Protein AF-A0A0X3PC09-F1 (afdb_monomer_lite)

pLDDT: mean 77.29, std 15.82, range [34.34, 96.44]

Foldseek 3Di:
DVVVVVCVVVCCVVPNDCVRPPCVVCVVVVVVLVVQDPDPPPSVVSSVVVVVVVVVVPPPPPPFPWDFDAFDDPDDDPPPCVVPTHGQWIDGPVDIDGDPDPDDDDDDDPDD

Structure (mmCIF, N/CA/C/O backbone):
data_AF-A0A0X3PC09-F1
#
_entry.id   AF-A0A0X3PC09-F1
#
loop_
_atom_site.group_PDB
_atom_site.id
_atom_site.type_symbol
_atom_site.label_atom_id
_atom_site.label_alt_id
_atom_site.label_comp_id
_atom_site.label_asym_id
_atom_site.label_entity_id
_atom_site.label_seq_id
_atom_site.pdbx_PDB_ins_code
_atom_site.Cartn_x
_atom_site.Cartn_y
_atom_site.Cartn_z
_atom_site.occupancy
_atom_site.B_iso_or_equiv
_atom_site.auth_seq_id
_atom_site.auth_comp_id
_atom_site.auth_asym_id
_atom_site.auth_atom_id
_atom_site.pdbx_PDB_model_num
ATOM 1 N N . ASN A 1 1 ? 20.638 3.063 -11.009 1.00 59.41 1 ASN A N 1
ATOM 2 C CA . ASN A 1 1 ? 20.340 2.612 -12.381 1.00 59.41 1 ASN A CA 1
ATOM 3 C C . ASN A 1 1 ? 21.093 3.425 -13.449 1.00 59.41 1 ASN A C 1
ATOM 5 O O . ASN A 1 1 ? 20.630 3.518 -14.568 1.00 59.41 1 ASN A O 1
ATOM 9 N N . VAL A 1 2 ? 22.248 4.032 -13.125 1.00 65.25 2 VAL A N 1
ATOM 10 C CA . VAL A 1 2 ? 23.061 4.785 -14.110 1.00 65.25 2 VAL A CA 1
ATOM 11 C C . VAL A 1 2 ? 24.092 3.867 -14.777 1.00 65.25 2 VAL A C 1
ATOM 13 O O . VAL A 1 2 ? 24.427 4.043 -15.937 1.00 65.25 2 VAL A O 1
ATOM 16 N N . HIS A 1 3 ? 24.546 2.835 -14.060 1.00 67.81 3 HIS A N 1
ATOM 17 C CA . HIS A 1 3 ? 25.521 1.859 -14.553 1.00 67.81 3 HIS A CA 1
ATOM 18 C C . HIS A 1 3 ? 25.004 1.029 -15.742 1.00 67.81 3 HIS A C 1
ATOM 20 O O . HIS A 1 3 ? 25.756 0.717 -16.654 1.00 67.81 3 HIS A O 1
ATOM 26 N N . SER A 1 4 ? 23.705 0.746 -15.775 1.00 69.19 4 SER A N 1
ATOM 27 C CA . SER A 1 4 ? 23.007 0.084 -16.887 1.00 69.19 4 SER A CA 1
ATOM 28 C C . SER A 1 4 ? 22.937 0.936 -18.158 1.00 69.19 4 SER A C 1
ATOM 30 O O . SER A 1 4 ? 22.785 0.391 -19.243 1.00 69.19 4 SER A O 1
ATOM 32 N N . LEU A 1 5 ? 23.107 2.261 -18.066 1.00 76.38 5 LEU A N 1
ATOM 33 C CA . LEU A 1 5 ? 23.157 3.135 -19.244 1.00 76.38 5 LEU A CA 1
ATOM 34 C C . LEU A 1 5 ? 24.483 3.014 -20.002 1.00 76.38 5 LEU A C 1
ATOM 36 O O . LEU A 1 5 ? 24.559 3.398 -21.163 1.00 76.38 5 LEU A O 1
ATOM 40 N N . MET A 1 6 ? 25.521 2.469 -19.362 1.00 86.75 6 MET A N 1
ATOM 41 C CA . MET A 1 6 ? 26.850 2.326 -19.956 1.00 86.75 6 MET A CA 1
ATOM 42 C C . MET A 1 6 ? 26.880 1.280 -21.079 1.00 86.75 6 MET A C 1
ATOM 44 O O . MET A 1 6 ? 27.660 1.423 -22.014 1.00 86.75 6 MET A O 1
ATOM 48 N N . HIS A 1 7 ? 26.009 0.267 -21.010 1.00 85.50 7 HIS A N 1
ATOM 49 C CA . HIS A 1 7 ? 25.918 -0.823 -21.990 1.00 85.50 7 HIS A CA 1
ATOM 50 C C . HIS A 1 7 ? 24.642 -0.781 -22.834 1.00 85.50 7 HIS A C 1
ATOM 52 O O . HIS A 1 7 ? 24.419 -1.664 -23.655 1.00 85.50 7 HIS A O 1
ATOM 58 N N . ILE A 1 8 ? 23.826 0.269 -22.697 1.00 87.94 8 ILE A N 1
ATOM 59 C CA . ILE A 1 8 ? 22.509 0.329 -23.340 1.00 87.94 8 ILE A CA 1
ATOM 60 C C . ILE A 1 8 ? 22.584 0.221 -24.870 1.00 87.94 8 ILE A C 1
ATOM 62 O O . ILE A 1 8 ? 21.697 -0.357 -25.485 1.00 87.94 8 ILE A O 1
ATOM 66 N N . ALA A 1 9 ? 23.649 0.740 -25.491 1.00 89.19 9 ALA A N 1
ATOM 67 C CA . ALA A 1 9 ? 23.853 0.642 -26.935 1.00 89.19 9 ALA A CA 1
ATOM 68 C C . ALA A 1 9 ? 24.118 -0.807 -27.382 1.00 89.19 9 ALA A C 1
ATOM 70 O O . ALA A 1 9 ? 23.511 -1.270 -28.348 1.00 89.19 9 ALA A O 1
ATOM 71 N N . ASP A 1 10 ? 24.969 -1.529 -26.648 1.00 90.56 10 ASP A N 1
ATOM 72 C CA . ASP A 1 10 ? 25.259 -2.943 -26.904 1.00 90.56 10 ASP A CA 1
ATOM 73 C C . ASP A 1 10 ? 24.022 -3.811 -26.634 1.00 90.56 10 ASP A C 1
ATOM 75 O O . ASP A 1 10 ? 23.721 -4.735 -27.392 1.00 90.56 10 ASP A O 1
ATOM 79 N N . ASP A 1 11 ? 23.272 -3.494 -25.578 1.00 88.56 11 ASP A N 1
ATOM 80 C CA . ASP A 1 11 ? 22.057 -4.214 -25.200 1.00 88.56 11 ASP A CA 1
ATOM 81 C C . ASP A 1 11 ? 20.945 -4.016 -26.236 1.00 88.56 11 ASP A C 1
ATOM 83 O O . ASP A 1 11 ? 20.277 -4.981 -26.602 1.00 88.56 11 ASP A O 1
ATOM 87 N N . VAL A 1 12 ? 20.794 -2.808 -26.792 1.00 91.44 12 VAL A N 1
ATOM 88 C CA . VAL A 1 12 ? 19.849 -2.548 -27.892 1.00 91.44 12 VAL A CA 1
ATOM 89 C C . VAL A 1 12 ? 20.242 -3.309 -29.161 1.00 91.44 12 VAL A C 1
ATOM 91 O O . VAL A 1 12 ? 19.375 -3.849 -29.849 1.00 91.44 12 VAL A O 1
ATOM 94 N N . GLN A 1 13 ? 21.539 -3.419 -29.468 1.00 93.00 13 GLN A N 1
ATOM 95 C CA . GLN A 1 13 ? 21.998 -4.215 -30.612 1.00 93.00 13 GLN A CA 1
ATOM 96 C C . GLN A 1 13 ? 21.728 -5.717 -30.439 1.00 93.00 13 GLN A C 1
ATOM 98 O O . GLN A 1 13 ? 21.435 -6.397 -31.420 1.00 93.00 13 GLN A O 1
ATOM 103 N N . ARG A 1 14 ? 21.821 -6.245 -29.212 1.00 92.31 14 ARG A N 1
ATOM 104 C CA . ARG A 1 14 ? 21.646 -7.682 -28.928 1.00 92.31 14 ARG A CA 1
ATOM 105 C C . ARG A 1 14 ? 20.196 -8.095 -28.693 1.00 92.31 14 ARG A C 1
ATOM 107 O O . ARG A 1 14 ? 19.810 -9.191 -29.090 1.00 92.31 14 ARG A O 1
ATOM 114 N N . HIS A 1 15 ? 19.415 -7.254 -28.022 1.00 89.62 15 HIS A N 1
ATOM 115 C CA . HIS A 1 15 ? 18.076 -7.586 -27.527 1.00 89.62 15 HIS A CA 1
ATOM 116 C C . HIS A 1 15 ? 16.954 -6.850 -28.266 1.00 89.62 15 HIS A C 1
ATOM 118 O O . HIS A 1 15 ? 15.785 -7.176 -28.073 1.00 89.62 15 HIS A O 1
ATOM 124 N N . GLY A 1 16 ? 17.296 -5.914 -29.155 1.00 89.69 16 GLY A N 1
ATOM 125 C CA . GLY A 1 16 ? 16.333 -5.142 -29.931 1.00 89.69 16 GLY A CA 1
ATOM 126 C C . GLY A 1 16 ? 15.943 -3.829 -29.244 1.00 89.69 16 GLY A C 1
ATOM 127 O O . GLY A 1 16 ? 16.693 -3.303 -28.428 1.00 89.69 16 GLY A O 1
ATOM 128 N N . PRO A 1 17 ? 14.790 -3.236 -29.584 1.00 91.19 17 PRO A N 1
ATOM 129 C CA . PRO A 1 17 ? 14.380 -1.947 -29.034 1.00 91.19 17 PRO A CA 1
ATOM 130 C C . PRO A 1 17 ? 14.241 -1.973 -27.510 1.00 91.19 17 PRO A C 1
ATOM 132 O O . PRO A 1 17 ? 13.778 -2.961 -26.940 1.00 91.19 17 PRO A O 1
ATOM 135 N N . LEU A 1 18 ? 14.563 -0.855 -26.859 1.00 87.31 18 LEU A N 1
ATOM 136 C CA . LEU A 1 18 ? 14.571 -0.724 -25.400 1.00 87.31 18 LEU A CA 1
ATOM 137 C C . LEU A 1 18 ? 13.246 -1.149 -24.742 1.00 87.31 18 LEU A C 1
ATOM 139 O O . LEU A 1 18 ? 13.266 -1.783 -23.693 1.00 87.31 18 LEU A O 1
ATOM 143 N N . ASP A 1 19 ? 12.107 -0.877 -25.377 1.00 87.56 19 ASP A N 1
ATOM 144 C CA . ASP A 1 19 ? 10.774 -1.230 -24.863 1.00 87.56 19 ASP A CA 1
ATOM 145 C C . ASP A 1 19 ? 10.571 -2.739 -24.655 1.00 87.56 19 ASP A C 1
ATOM 147 O O . ASP A 1 19 ? 9.719 -3.149 -23.870 1.00 87.56 19 ASP A O 1
ATOM 151 N N . THR A 1 20 ? 11.355 -3.575 -25.341 1.00 87.12 20 THR A N 1
ATOM 152 C CA . THR A 1 20 ? 11.226 -5.037 -25.267 1.00 87.12 20 THR A CA 1
ATOM 153 C C . THR A 1 20 ? 11.867 -5.635 -24.017 1.00 87.12 20 THR A C 1
ATOM 155 O O . THR A 1 20 ? 11.421 -6.679 -23.545 1.00 87.12 20 THR A O 1
ATOM 158 N N . PHE A 1 21 ? 12.892 -4.982 -23.464 1.00 86.38 21 PHE A N 1
ATOM 159 C CA . PHE A 1 21 ? 13.681 -5.524 -22.352 1.00 86.38 21 PHE A CA 1
ATOM 160 C C . PHE A 1 21 ? 13.826 -4.563 -21.168 1.00 86.38 21 PHE A C 1
ATOM 162 O O . PHE A 1 21 ? 14.246 -4.967 -20.083 1.00 86.38 21 PHE A O 1
ATOM 169 N N . SER A 1 22 ? 13.482 -3.290 -21.340 1.00 86.50 22 SER A N 1
ATOM 170 C CA . SER A 1 22 ? 13.607 -2.292 -20.289 1.00 86.50 22 SER A CA 1
ATOM 171 C C . SER A 1 22 ? 12.591 -2.516 -19.179 1.00 86.50 22 SER A C 1
ATOM 173 O O . SER A 1 22 ? 11.382 -2.573 -19.397 1.00 86.50 22 SER A O 1
ATOM 175 N N . SER A 1 23 ? 13.082 -2.544 -17.941 1.00 85.44 23 SER A N 1
ATOM 176 C CA . SER A 1 23 ? 12.227 -2.549 -16.755 1.00 85.44 23 SER A CA 1
ATOM 177 C C . SER A 1 23 ? 11.715 -1.155 -16.375 1.00 85.44 23 SER A C 1
ATOM 179 O O . SER A 1 23 ? 10.984 -1.030 -15.391 1.00 85.44 23 SER A O 1
ATOM 181 N N . PHE A 1 24 ? 12.109 -0.106 -17.109 1.00 86.50 24 PHE A N 1
ATOM 182 C CA . PHE A 1 24 ? 11.795 1.287 -16.786 1.00 86.50 24 PHE A CA 1
ATOM 183 C C . PHE A 1 24 ? 10.290 1.551 -16.583 1.00 86.50 24 PHE A C 1
ATOM 185 O O . PHE A 1 24 ? 9.945 2.162 -15.568 1.00 86.50 24 PHE A O 1
ATOM 192 N N . PRO A 1 25 ? 9.370 1.022 -17.421 1.00 87.62 25 PRO A N 1
ATOM 193 C CA . PRO A 1 25 ? 7.930 1.222 -17.222 1.00 87.62 25 PRO A CA 1
ATOM 194 C C . PRO A 1 25 ? 7.410 0.691 -15.875 1.00 87.62 25 PRO A C 1
ATOM 196 O O . PRO A 1 25 ? 6.410 1.177 -15.347 1.00 87.62 25 PRO A O 1
ATOM 199 N N . PHE A 1 26 ? 8.093 -0.293 -15.286 1.00 88.75 26 PHE A N 1
ATOM 200 C CA . PHE A 1 26 ? 7.685 -0.938 -14.040 1.00 88.75 26 PHE A CA 1
ATOM 201 C C . PHE A 1 26 ? 8.327 -0.314 -12.794 1.00 88.75 26 PHE A C 1
ATOM 203 O O . PHE A 1 26 ? 7.922 -0.641 -11.675 1.00 88.75 26 PHE A O 1
ATOM 210 N N . GLU A 1 27 ? 9.297 0.597 -12.939 1.00 89.19 27 GLU A N 1
ATOM 211 C CA . GLU A 1 27 ? 10.000 1.193 -11.795 1.00 89.19 27 GLU A CA 1
ATOM 212 C C . GLU A 1 27 ? 9.063 1.969 -10.872 1.00 89.19 27 GLU A C 1
ATOM 214 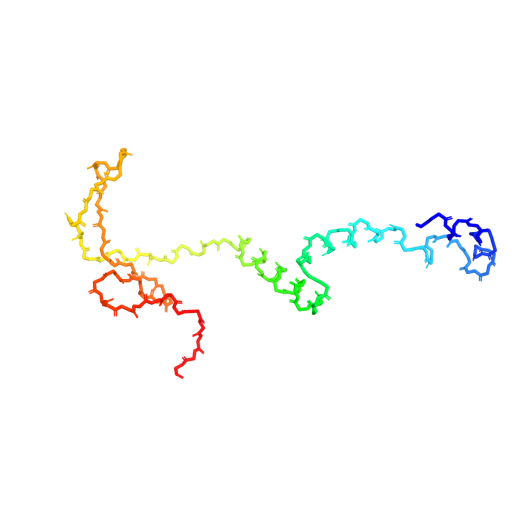O O . GLU A 1 27 ? 9.158 1.851 -9.646 1.00 89.19 27 GLU A O 1
ATOM 219 N N . SER A 1 28 ? 8.118 2.721 -11.441 1.00 90.31 28 SER A N 1
ATOM 220 C CA . SER A 1 28 ? 7.130 3.464 -10.657 1.00 90.31 28 SER A CA 1
ATOM 221 C C . SER A 1 28 ? 6.288 2.522 -9.792 1.00 90.31 28 SER A C 1
ATOM 223 O O . SER A 1 28 ? 6.048 2.793 -8.611 1.00 90.31 28 SER A O 1
ATOM 225 N N . TYR A 1 29 ? 5.889 1.375 -10.351 1.00 91.75 29 TYR A N 1
ATOM 226 C CA . TYR A 1 29 ? 5.129 0.361 -9.625 1.00 91.75 29 TYR A CA 1
ATOM 227 C C . TYR A 1 29 ? 5.981 -0.334 -8.557 1.00 91.75 29 TYR A C 1
ATOM 229 O O . TYR A 1 29 ? 5.543 -0.481 -7.414 1.00 91.75 29 TYR A O 1
ATOM 237 N N . LEU A 1 30 ? 7.234 -0.671 -8.871 1.00 91.62 30 LEU A N 1
ATOM 238 C CA . LEU A 1 30 ? 8.177 -1.223 -7.899 1.00 91.62 30 LEU A CA 1
ATOM 239 C C . LEU A 1 30 ? 8.414 -0.255 -6.728 1.00 91.62 30 LEU A C 1
ATOM 241 O O . LEU A 1 30 ? 8.484 -0.679 -5.575 1.00 91.62 30 LEU A O 1
ATOM 245 N N . GLY A 1 31 ? 8.479 1.052 -6.996 1.00 92.50 31 GLY A N 1
ATOM 246 C CA . GLY A 1 31 ? 8.545 2.092 -5.971 1.00 92.50 31 GLY A CA 1
ATOM 247 C C . GLY A 1 31 ? 7.329 2.079 -5.042 1.00 92.50 31 GLY A C 1
ATOM 248 O O . GLY A 1 31 ? 7.478 2.187 -3.824 1.00 92.50 31 GLY A O 1
ATOM 249 N N . ARG A 1 32 ? 6.125 1.877 -5.590 1.00 92.94 32 ARG A N 1
ATOM 250 C CA . ARG A 1 32 ? 4.898 1.714 -4.795 1.00 92.94 32 ARG A CA 1
ATOM 251 C C . ARG A 1 32 ? 4.948 0.457 -3.923 1.00 92.94 32 ARG A C 1
ATOM 253 O O . ARG A 1 32 ? 4.622 0.549 -2.743 1.00 92.94 32 ARG A O 1
ATOM 260 N N . LEU A 1 33 ? 5.398 -0.677 -4.462 1.00 93.50 33 LEU A N 1
ATOM 261 C CA . LEU A 1 33 ? 5.559 -1.918 -3.694 1.00 93.50 33 LEU A CA 1
ATOM 262 C C . LEU A 1 33 ? 6.580 -1.764 -2.561 1.00 93.50 33 LEU A C 1
ATOM 264 O O . LEU A 1 33 ? 6.317 -2.178 -1.435 1.00 93.50 33 LEU A O 1
ATOM 268 N N . LYS A 1 34 ? 7.717 -1.105 -2.818 1.00 93.44 34 LYS A N 1
ATOM 269 C CA . LYS A 1 34 ? 8.744 -0.851 -1.795 1.00 93.44 34 LYS A CA 1
ATOM 270 C C . LYS A 1 34 ? 8.209 -0.031 -0.622 1.00 93.44 34 LYS A C 1
ATOM 272 O O . LYS A 1 34 ? 8.545 -0.334 0.515 1.00 93.44 34 LYS A O 1
ATOM 277 N N . LYS A 1 35 ? 7.335 0.951 -0.870 1.00 93.94 35 LYS A N 1
ATOM 278 C CA . LYS A 1 35 ? 6.690 1.741 0.196 1.00 93.94 35 LYS A CA 1
ATOM 279 C C . LYS A 1 35 ? 5.752 0.915 1.089 1.00 93.94 35 LYS A C 1
ATOM 281 O O . LYS A 1 35 ? 5.455 1.342 2.200 1.00 93.94 35 LYS A O 1
ATOM 286 N N . MET A 1 36 ? 5.276 -0.245 0.628 1.00 93.81 36 MET A N 1
ATOM 287 C CA . MET A 1 36 ? 4.438 -1.151 1.429 1.00 93.81 36 MET A CA 1
ATOM 288 C C . MET A 1 36 ? 5.256 -2.020 2.393 1.00 93.81 36 MET A C 1
ATOM 290 O O . MET A 1 36 ? 4.699 -2.566 3.349 1.00 93.81 36 MET A O 1
ATOM 294 N N . LEU A 1 37 ? 6.563 -2.152 2.153 1.00 95.56 37 LEU A N 1
ATOM 295 C CA . LEU A 1 37 ? 7.467 -2.923 2.995 1.00 95.56 37 LEU A CA 1
ATOM 296 C C . LEU A 1 37 ? 7.845 -2.120 4.241 1.00 95.56 37 LEU A C 1
ATOM 298 O O . LEU A 1 37 ? 8.225 -0.955 4.158 1.00 95.56 37 LEU A O 1
ATOM 302 N N . ARG A 1 38 ? 7.765 -2.763 5.408 1.00 92.75 38 ARG A N 1
ATOM 303 C CA . ARG A 1 38 ? 8.213 -2.181 6.690 1.00 92.75 38 ARG A CA 1
ATOM 304 C C . ARG A 1 38 ? 9.535 -2.767 7.173 1.00 92.75 38 ARG A C 1
ATOM 306 O O . ARG A 1 38 ? 10.198 -2.173 8.013 1.00 92.75 38 ARG A O 1
ATOM 313 N N . SER A 1 39 ? 9.904 -3.936 6.659 1.00 93.56 39 SER A N 1
ATOM 314 C CA . SER A 1 39 ? 11.173 -4.603 6.933 1.00 93.56 39 SER A CA 1
ATOM 315 C C . SER A 1 39 ? 11.595 -5.406 5.694 1.00 93.56 39 SER A C 1
ATOM 317 O O . SER A 1 39 ? 10.755 -5.695 4.838 1.00 93.56 39 SER A O 1
ATOM 319 N N . PRO A 1 40 ? 12.867 -5.824 5.592 1.00 91.94 40 PRO A N 1
ATOM 320 C CA . PRO A 1 40 ? 13.308 -6.707 4.513 1.00 91.94 40 PRO A CA 1
ATOM 321 C C . PRO A 1 40 ? 12.805 -8.153 4.672 1.00 91.94 40 PRO A C 1
ATOM 323 O O . PRO A 1 40 ? 12.981 -8.970 3.770 1.00 91.94 40 PRO A O 1
ATOM 326 N N . SER A 1 41 ? 12.198 -8.509 5.810 1.00 95.56 41 SER A N 1
ATOM 327 C CA . SER A 1 41 ? 11.758 -9.877 6.068 1.00 95.56 41 SER A CA 1
ATOM 328 C C . SER A 1 41 ? 10.406 -10.168 5.414 1.00 95.56 41 SER A C 1
ATOM 330 O O . SER A 1 41 ? 9.436 -9.435 5.593 1.00 95.56 41 SER A O 1
ATOM 332 N N . ARG A 1 42 ? 10.323 -11.298 4.696 1.00 95.00 42 ARG A N 1
ATOM 333 C CA . ARG A 1 42 ? 9.076 -11.807 4.088 1.00 95.00 42 ARG A CA 1
ATOM 334 C C . ARG A 1 42 ? 8.342 -10.761 3.216 1.00 95.00 42 ARG A C 1
ATOM 336 O O . ARG A 1 42 ? 7.158 -10.493 3.444 1.00 95.00 42 ARG A O 1
ATOM 343 N N . PRO A 1 43 ? 9.013 -10.167 2.211 1.00 94.81 43 PRO A N 1
ATOM 344 C CA . PRO A 1 43 ? 8.480 -9.030 1.458 1.00 94.81 43 PRO A CA 1
ATOM 345 C C . PRO A 1 43 ? 7.197 -9.366 0.690 1.00 94.81 43 PRO A C 1
ATOM 347 O O . PRO A 1 43 ? 6.251 -8.582 0.690 1.00 94.81 43 PRO A O 1
ATOM 350 N N . LEU A 1 44 ? 7.121 -10.563 0.103 1.00 95.38 44 LEU A N 1
ATOM 351 C CA . LEU A 1 44 ? 5.930 -11.024 -0.608 1.00 95.38 44 LEU A CA 1
ATOM 352 C C . LEU A 1 44 ? 4.715 -11.104 0.325 1.00 95.38 44 LEU A C 1
ATOM 354 O O . LEU A 1 44 ? 3.645 -10.601 -0.004 1.00 95.38 44 LEU A O 1
ATOM 358 N N . GLN A 1 45 ? 4.882 -11.695 1.512 1.00 96.44 45 GLN A N 1
ATOM 359 C CA . GLN A 1 45 ? 3.800 -11.811 2.490 1.00 96.44 45 GLN A CA 1
ATOM 360 C C . GLN A 1 45 ? 3.365 -10.441 3.017 1.00 96.44 45 GLN A C 1
ATOM 362 O O . GLN A 1 45 ? 2.175 -10.235 3.247 1.00 96.44 45 GLN A O 1
ATOM 367 N N . GLN A 1 46 ? 4.304 -9.508 3.210 1.00 96.19 46 GLN A N 1
ATOM 368 C CA . GLN A 1 46 ? 3.980 -8.136 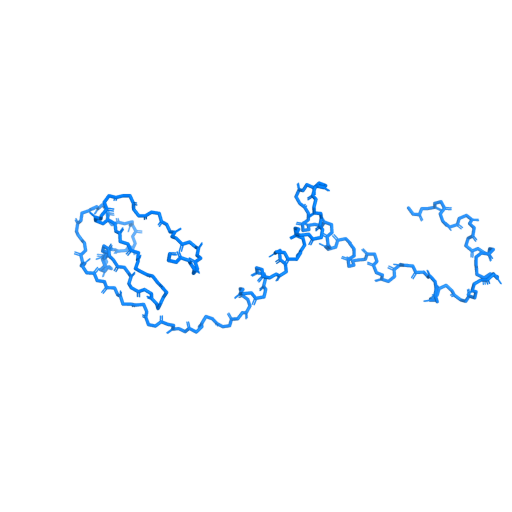3.604 1.00 96.19 46 GLN A CA 1
ATOM 369 C C . GLN A 1 46 ? 3.134 -7.435 2.538 1.00 96.19 46 GLN A C 1
ATOM 371 O O . GLN A 1 46 ? 2.079 -6.893 2.862 1.00 96.19 46 GLN A O 1
ATOM 376 N N . ILE A 1 47 ? 3.558 -7.497 1.273 1.00 95.69 47 ILE A N 1
ATOM 377 C CA . ILE A 1 47 ? 2.837 -6.896 0.145 1.00 95.69 47 ILE A CA 1
ATOM 378 C C . ILE A 1 47 ? 1.446 -7.518 -0.001 1.00 95.69 47 ILE A C 1
ATOM 380 O O . ILE A 1 47 ? 0.462 -6.787 -0.052 1.00 95.69 47 ILE A O 1
ATOM 384 N N . ALA A 1 48 ? 1.340 -8.850 0.005 1.00 95.19 48 ALA A N 1
ATOM 385 C CA . ALA A 1 48 ? 0.061 -9.544 -0.140 1.00 95.19 48 ALA A CA 1
ATOM 386 C C . ALA A 1 48 ? -0.952 -9.139 0.945 1.00 95.19 48 ALA A C 1
ATOM 388 O O . ALA A 1 48 ? -2.106 -8.857 0.636 1.00 95.19 48 ALA A O 1
ATOM 389 N N . ARG A 1 49 ? -0.512 -9.038 2.208 1.00 93.69 49 ARG A N 1
ATOM 390 C CA . ARG A 1 49 ? -1.365 -8.577 3.319 1.00 93.69 49 ARG A CA 1
ATOM 391 C C . ARG A 1 49 ? -1.785 -7.116 3.162 1.00 93.69 49 ARG A C 1
ATOM 393 O O . ARG A 1 49 ? -2.928 -6.775 3.427 1.00 93.69 49 ARG A O 1
ATOM 400 N N . ARG A 1 50 ? -0.879 -6.243 2.713 1.00 93.75 50 ARG A N 1
ATOM 401 C CA . ARG A 1 50 ? -1.201 -4.826 2.482 1.00 93.75 50 ARG A CA 1
ATOM 402 C C . ARG A 1 50 ? -2.207 -4.641 1.354 1.00 93.75 50 ARG A C 1
ATOM 404 O O . ARG A 1 50 ? -3.098 -3.809 1.474 1.00 93.75 50 ARG A O 1
ATOM 411 N N . LEU A 1 51 ? -2.081 -5.413 0.280 1.00 92.56 51 LEU A N 1
ATOM 412 C CA . LEU A 1 51 ? -3.041 -5.385 -0.820 1.00 92.56 51 LEU A CA 1
ATOM 413 C C . LEU A 1 51 ? -4.423 -5.868 -0.362 1.00 92.56 51 LEU A C 1
ATOM 415 O O . LEU A 1 51 ? -5.410 -5.200 -0.659 1.00 92.56 51 LEU A O 1
ATOM 419 N N . SER A 1 52 ? -4.498 -6.939 0.436 1.00 89.94 52 SER A N 1
ATOM 420 C CA . SER A 1 52 ? -5.785 -7.416 0.957 1.00 89.94 52 SER A CA 1
ATOM 421 C C . SER A 1 52 ? -6.443 -6.430 1.930 1.00 89.94 52 SER A C 1
ATOM 423 O O . SER A 1 52 ? -7.659 -6.269 1.904 1.00 89.94 52 SER A O 1
ATOM 425 N N . GLU A 1 53 ? -5.666 -5.717 2.754 1.00 89.00 53 GLU A N 1
ATOM 426 C CA . GLU A 1 53 ? -6.177 -4.625 3.599 1.00 89.00 53 GLU A CA 1
ATOM 427 C C . GLU A 1 53 ? -6.825 -3.511 2.759 1.00 89.00 53 GLU A C 1
ATOM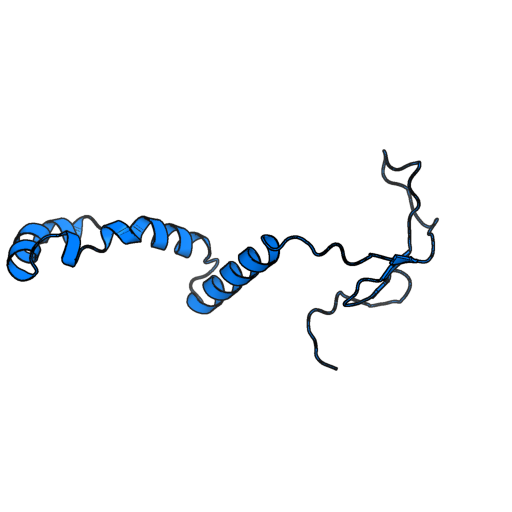 429 O O . GLU A 1 53 ? -7.909 -3.030 3.093 1.00 89.00 53 GLU A O 1
ATOM 434 N N . VAL A 1 54 ? -6.181 -3.108 1.657 1.00 86.06 54 VAL A N 1
ATOM 435 C CA . VAL A 1 54 ? -6.709 -2.071 0.754 1.00 86.06 54 VAL A CA 1
ATOM 436 C C . VAL A 1 54 ? -8.002 -2.535 0.084 1.00 86.06 54 VAL A C 1
ATOM 438 O O . VAL A 1 54 ? -8.966 -1.777 0.072 1.00 86.06 54 VAL A O 1
ATOM 441 N N . GLU A 1 55 ? -8.057 -3.774 -0.409 1.00 81.00 55 GLU A N 1
ATOM 442 C CA . GLU A 1 55 ? -9.265 -4.338 -1.029 1.00 81.00 55 GLU A CA 1
ATOM 443 C C . GLU A 1 55 ? -10.455 -4.446 -0.069 1.00 81.00 55 GLU A C 1
ATOM 445 O O . GLU A 1 55 ? -11.603 -4.340 -0.495 1.00 81.00 55 GLU A O 1
ATOM 450 N N . VAL A 1 56 ? -10.215 -4.676 1.224 1.00 74.56 56 VAL A N 1
ATOM 451 C CA . VAL A 1 56 ? -11.287 -4.707 2.230 1.00 74.56 56 VAL A CA 1
ATOM 452 C C . VAL A 1 56 ? -11.821 -3.302 2.505 1.00 74.56 56 VAL A C 1
ATOM 454 O O . VAL A 1 56 ? -13.029 -3.137 2.651 1.00 74.56 56 VAL A O 1
ATOM 457 N N . ASN A 1 57 ? -10.950 -2.291 2.535 1.00 65.81 57 ASN A N 1
ATOM 458 C CA . ASN A 1 57 ? -11.337 -0.905 2.809 1.00 65.81 57 ASN A CA 1
ATOM 459 C C . ASN A 1 57 ? -12.068 -0.224 1.641 1.00 65.81 57 ASN A C 1
ATOM 461 O O . ASN A 1 57 ? -12.769 0.759 1.860 1.00 65.81 57 ASN A O 1
ATOM 465 N N . THR A 1 58 ? -11.898 -0.708 0.408 1.00 67.12 58 THR A N 1
ATOM 466 C CA . THR A 1 58 ? -12.583 -0.163 -0.776 1.00 67.12 58 THR A CA 1
ATOM 467 C C . THR A 1 58 ? -13.951 -0.785 -1.028 1.00 67.12 58 THR A C 1
ATOM 469 O O . THR A 1 58 ? -14.711 -0.263 -1.844 1.00 67.12 58 THR A O 1
ATOM 472 N N . ARG A 1 59 ? -14.292 -1.887 -0.347 1.00 64.38 59 ARG A N 1
ATOM 473 C CA . ARG A 1 59 ? -15.652 -2.425 -0.400 1.00 64.38 59 ARG A CA 1
ATOM 474 C C . ARG A 1 59 ? -16.584 -1.430 0.287 1.00 64.38 59 ARG A C 1
ATOM 476 O O . ARG A 1 59 ? -16.247 -0.969 1.380 1.00 64.38 59 ARG A O 1
ATOM 483 N N . PRO A 1 60 ? -17.749 -1.113 -0.308 1.00 60.31 60 PRO A N 1
ATOM 484 C CA . PRO A 1 60 ? -18.802 -0.438 0.428 1.00 60.31 60 PRO A CA 1
ATOM 485 C C . PRO A 1 60 ? -19.003 -1.215 1.722 1.00 60.31 60 PRO A C 1
ATOM 487 O O . PRO A 1 60 ? -19.117 -2.444 1.693 1.00 60.31 60 PRO A O 1
ATOM 490 N N . LEU A 1 61 ? -18.957 -0.513 2.854 1.00 59.91 61 LEU A N 1
ATOM 491 C CA . LEU A 1 61 ? -19.377 -1.098 4.111 1.00 59.91 61 LEU A CA 1
ATOM 492 C C . LEU A 1 61 ? -20.839 -1.484 3.873 1.00 59.91 61 LEU A C 1
ATOM 494 O O . LEU A 1 61 ? -21.698 -0.607 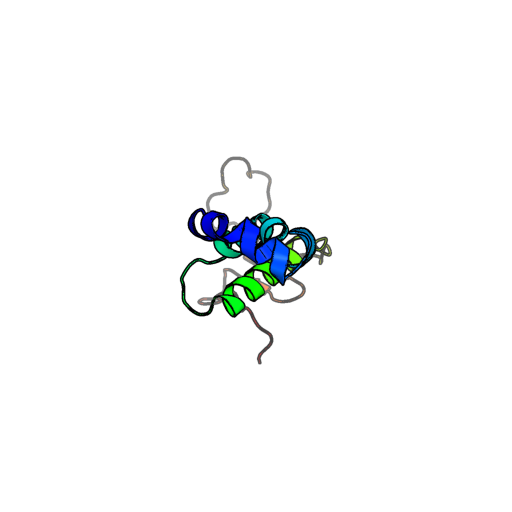3.861 1.00 59.91 61 LEU A O 1
ATOM 498 N N . GLU A 1 62 ? -21.111 -2.762 3.597 1.00 58.81 62 GLU A N 1
ATOM 499 C CA . GLU A 1 62 ? -22.447 -3.314 3.780 1.00 58.81 62 GLU A CA 1
ATOM 500 C C . GLU A 1 62 ? -22.863 -2.808 5.154 1.00 58.81 62 GLU A C 1
ATOM 502 O O . GLU A 1 62 ? -22.141 -3.014 6.140 1.00 58.81 62 GLU A O 1
ATOM 507 N N . THR A 1 63 ? -23.917 -1.995 5.192 1.00 56.34 63 THR A N 1
ATOM 508 C CA . THR A 1 63 ? -24.374 -1.329 6.408 1.00 56.34 63 THR A CA 1
ATOM 509 C C . THR A 1 63 ? -25.044 -2.385 7.277 1.00 56.34 63 THR A C 1
ATOM 511 O O . THR A 1 63 ? -26.244 -2.334 7.526 1.00 56.34 63 THR A O 1
ATOM 514 N N . SER A 1 64 ? -24.276 -3.388 7.705 1.00 61.41 64 SER A N 1
ATOM 515 C CA . SER A 1 64 ? -24.672 -4.381 8.680 1.00 61.41 64 SER A CA 1
ATOM 516 C C . SER A 1 64 ? -25.230 -3.629 9.867 1.00 61.41 64 SER A C 1
ATOM 518 O O . SER A 1 64 ? -24.542 -2.791 10.463 1.00 61.41 64 SER A O 1
ATOM 520 N N . LEU A 1 65 ? -26.498 -3.893 10.168 1.00 61.75 65 LEU A N 1
ATOM 521 C CA . LEU A 1 65 ? -27.238 -3.225 11.224 1.00 61.75 65 LEU A CA 1
ATOM 522 C C . LEU A 1 65 ? -26.490 -3.408 12.549 1.00 61.75 65 LEU A C 1
ATOM 524 O O . LEU A 1 65 ? -26.539 -4.464 13.178 1.00 61.75 65 LEU A O 1
ATOM 528 N N . LYS A 1 66 ? -25.773 -2.365 12.978 1.00 71.12 66 LYS A N 1
ATOM 529 C CA . LYS A 1 66 ? -25.141 -2.319 14.296 1.00 71.12 66 LYS A CA 1
ATOM 530 C C . LYS A 1 66 ? -26.252 -2.121 15.314 1.00 71.12 66 LYS A C 1
ATOM 532 O O . LYS A 1 66 ? -26.864 -1.055 15.364 1.00 71.12 66 LYS A O 1
ATOM 537 N N . ARG A 1 67 ? -26.528 -3.144 16.123 1.00 80.38 67 ARG A N 1
ATOM 538 C CA . ARG A 1 67 ? -27.504 -3.030 17.210 1.00 80.38 67 ARG A CA 1
ATOM 539 C C . ARG A 1 67 ? -26.786 -2.618 18.485 1.00 80.38 67 ARG A C 1
ATOM 541 O O . ARG A 1 67 ? -25.982 -3.376 19.021 1.00 80.38 67 ARG A O 1
ATOM 548 N N . PHE A 1 68 ? -27.093 -1.420 18.958 1.00 81.31 68 PHE A N 1
ATOM 549 C CA . PHE A 1 68 ? -26.584 -0.889 20.215 1.00 81.31 68 PHE A CA 1
ATOM 550 C C . PHE A 1 68 ? -27.442 -1.405 21.372 1.00 81.31 68 PHE A C 1
ATOM 552 O O . PHE A 1 68 ? -28.670 -1.395 21.297 1.00 81.31 68 PHE A O 1
ATOM 559 N N . LEU A 1 69 ? -26.797 -1.912 22.416 1.00 78.38 69 LEU A N 1
ATOM 560 C CA . LEU A 1 69 ? -27.431 -2.555 23.561 1.00 78.38 69 LEU A CA 1
ATOM 561 C C . LEU A 1 69 ? -26.869 -1.971 24.855 1.00 78.38 69 LEU A C 1
ATOM 563 O O . LEU A 1 69 ? -25.705 -1.581 24.903 1.00 78.38 69 LEU A O 1
ATOM 567 N N . ARG A 1 70 ? -27.701 -1.986 25.904 1.00 79.94 70 ARG A N 1
ATOM 568 C CA . ARG A 1 70 ? -27.381 -1.523 27.265 1.00 79.94 70 ARG A CA 1
ATOM 569 C C . ARG A 1 70 ? -26.890 -0.075 27.285 1.00 79.94 70 ARG A C 1
ATOM 571 O O . ARG A 1 70 ? -25.707 0.186 27.128 1.00 79.94 70 ARG A O 1
ATOM 578 N N . GLY A 1 71 ? -27.808 0.877 27.435 1.00 75.94 71 GLY A N 1
ATOM 579 C CA . GLY A 1 71 ? -27.437 2.287 27.554 1.00 75.94 71 GLY A CA 1
ATOM 580 C C . GLY A 1 71 ? -26.582 2.523 28.803 1.00 75.94 71 GLY A C 1
ATOM 581 O O . GLY A 1 71 ? -26.966 2.073 29.880 1.00 75.94 71 GLY A O 1
ATOM 582 N N . HIS A 1 72 ? -25.455 3.222 28.668 1.00 71.38 72 HIS A N 1
ATOM 583 C CA . HIS A 1 72 ? -24.558 3.505 29.788 1.00 71.38 72 HIS A CA 1
ATOM 584 C C . HIS A 1 72 ? -24.703 4.930 30.304 1.00 71.38 72 HIS A C 1
ATOM 586 O O . HIS A 1 72 ? -25.011 5.851 29.550 1.00 71.38 72 HIS A O 1
ATOM 592 N N . LYS A 1 73 ? -24.448 5.097 31.604 1.00 68.00 73 LYS A N 1
ATOM 593 C CA . LYS A 1 73 ? -24.306 6.404 32.273 1.00 68.00 73 LYS A CA 1
ATOM 594 C C . LYS A 1 73 ? -23.011 6.512 33.091 1.00 68.00 73 LYS A C 1
ATOM 596 O O . LYS A 1 73 ? -22.842 7.446 33.866 1.00 68.00 73 LYS A O 1
ATOM 601 N N . GLY A 1 74 ? -22.127 5.520 32.975 1.00 64.31 74 GLY A N 1
ATOM 602 C CA . GLY A 1 74 ? -20.903 5.405 33.764 1.00 64.31 74 GLY A CA 1
ATOM 603 C C . GLY A 1 74 ? -19.704 6.032 33.063 1.00 64.31 74 GLY A C 1
ATOM 604 O O . GLY A 1 74 ? -18.863 5.307 32.546 1.00 64.31 74 GLY A O 1
ATOM 605 N N . GLY A 1 75 ? -19.622 7.361 33.028 1.00 68.56 75 GLY A N 1
ATOM 606 C CA . GLY A 1 75 ? -18.450 8.069 32.509 1.00 68.56 75 GLY A CA 1
ATOM 607 C C . GLY A 1 75 ? -18.759 9.497 32.059 1.00 68.56 75 GLY A C 1
ATOM 608 O O . GLY A 1 75 ? -19.924 9.833 31.846 1.00 68.56 75 GLY A O 1
ATOM 609 N N . PRO A 1 76 ? -17.738 10.360 31.927 1.00 74.06 76 PRO A N 1
ATOM 610 C CA . PRO A 1 76 ? -17.927 11.681 31.347 1.00 74.06 76 PRO A CA 1
ATOM 611 C C . PRO A 1 76 ? -18.307 11.556 29.866 1.00 74.06 76 PRO A C 1
ATOM 613 O O . PRO A 1 76 ? -17.693 10.794 29.113 1.00 74.06 76 PRO A O 1
ATOM 616 N N . VAL A 1 77 ? -19.306 12.325 29.439 1.00 75.31 77 VAL A N 1
ATOM 617 C CA . VAL A 1 77 ? -19.617 12.489 28.017 1.00 75.31 77 VAL A CA 1
ATOM 618 C C . VAL A 1 77 ? -18.545 13.404 27.409 1.00 75.31 77 VAL A C 1
ATOM 620 O O . VAL A 1 77 ? -18.251 14.453 27.984 1.00 75.31 77 VAL A O 1
ATOM 623 N N . PRO A 1 78 ? -17.903 13.030 26.286 1.00 76.69 78 PRO A N 1
ATOM 624 C CA . PRO A 1 78 ? -16.974 13.921 25.602 1.00 76.69 78 PRO A CA 1
ATOM 625 C C . PRO A 1 78 ? -17.667 15.225 25.194 1.00 76.69 78 PRO A C 1
ATOM 627 O O . PRO A 1 78 ? -18.796 15.201 24.701 1.00 76.69 78 PRO A O 1
ATOM 630 N N . ALA A 1 79 ? -16.970 16.353 25.342 1.00 77.94 79 ALA A N 1
ATOM 631 C CA . ALA A 1 79 ? -17.514 17.660 24.983 1.00 77.94 79 ALA A CA 1
ATOM 632 C C . ALA A 1 79 ? -18.036 17.664 23.532 1.00 77.94 79 ALA A C 1
ATOM 634 O O . ALA A 1 79 ? -17.332 17.255 22.606 1.00 77.94 79 ALA A O 1
ATOM 635 N N . GLY A 1 80 ? -19.281 18.112 23.344 1.00 78.94 80 GLY A N 1
ATOM 636 C CA . GLY A 1 80 ? -19.969 18.123 22.044 1.00 78.94 80 GLY A CA 1
ATOM 637 C C . GLY A 1 80 ? -20.882 16.919 21.775 1.00 78.94 80 GLY A C 1
ATOM 638 O O . GLY A 1 80 ? -21.546 16.893 20.742 1.00 78.94 80 GLY A O 1
ATOM 639 N N . TYR A 1 81 ? -20.970 15.958 22.701 1.00 72.31 81 TYR A N 1
ATOM 640 C CA . TYR A 1 81 ? -21.820 14.763 22.585 1.00 72.31 81 TYR A CA 1
ATOM 641 C C . TYR A 1 81 ? -22.932 14.694 23.648 1.00 72.31 81 TYR A C 1
ATOM 643 O O . TYR A 1 81 ? -23.510 13.632 23.869 1.00 72.31 81 TYR A O 1
ATOM 651 N N . GLU A 1 82 ? -23.276 15.826 24.267 1.00 69.69 82 GLU A N 1
ATOM 652 C CA . GLU A 1 82 ? -24.199 15.935 25.416 1.00 69.69 82 GLU A CA 1
ATOM 653 C C . GLU A 1 82 ? -25.600 15.342 25.181 1.00 69.69 82 GLU A C 1
ATOM 655 O O . GLU A 1 82 ? -26.259 14.894 26.114 1.00 69.69 82 GLU A O 1
ATOM 660 N N . LEU A 1 83 ? -26.067 15.320 23.928 1.00 67.56 83 LEU A N 1
ATOM 661 C CA . LEU A 1 83 ? -27.379 14.778 23.546 1.00 67.56 83 LEU A CA 1
ATOM 662 C C . LEU A 1 83 ? -27.317 13.321 23.062 1.00 67.56 83 LEU A C 1
ATOM 664 O O . LEU A 1 83 ? -28.333 12.760 22.652 1.00 67.56 83 LEU A O 1
ATOM 668 N N . SER A 1 84 ? -26.131 12.711 23.044 1.00 71.69 84 SER A N 1
ATOM 669 C CA . SER A 1 84 ? -25.942 11.366 22.507 1.00 71.69 84 SER A CA 1
ATOM 670 C C . SER A 1 84 ? -26.160 10.292 23.573 1.00 71.69 84 SER A C 1
ATOM 672 O O . SER A 1 84 ? -25.692 10.393 24.705 1.00 71.69 84 SER A O 1
ATOM 674 N N . GLN A 1 85 ? -26.872 9.228 23.198 1.00 74.75 85 GLN A N 1
ATOM 675 C CA . GLN A 1 85 ? -27.025 8.054 24.050 1.00 74.75 85 GLN A CA 1
ATOM 676 C C . GLN A 1 85 ? -25.770 7.191 23.943 1.00 74.75 85 GLN A C 1
ATOM 678 O O . GLN A 1 85 ? -25.396 6.749 22.855 1.00 74.75 85 GLN A O 1
ATOM 683 N N . GLN A 1 86 ? -25.147 6.910 25.081 1.00 77.81 86 GLN A N 1
ATOM 684 C CA . GLN A 1 86 ? -24.008 6.009 25.144 1.00 77.81 86 GLN A CA 1
ATOM 685 C C . GLN A 1 86 ? -24.467 4.574 25.447 1.00 77.81 86 GLN A C 1
ATOM 687 O O . GLN A 1 86 ? -25.517 4.378 26.066 1.00 77.81 86 GLN A O 1
ATOM 692 N N . TYR A 1 87 ? -23.698 3.572 25.009 1.00 80.56 87 TYR A N 1
ATOM 693 C CA . TYR A 1 87 ? -24.032 2.147 25.126 1.00 80.56 87 TYR A CA 1
ATOM 694 C C . TYR A 1 87 ? -22.830 1.323 25.588 1.00 80.56 87 TYR A C 1
ATOM 696 O O . TYR A 1 87 ? -21.685 1.672 25.314 1.00 80.56 87 TYR A O 1
ATOM 704 N N . GLU A 1 88 ? -23.084 0.236 26.301 1.00 77.31 88 GLU A N 1
ATOM 705 C CA . GLU A 1 88 ? -22.068 -0.691 26.805 1.00 77.31 88 GLU A CA 1
ATOM 706 C C 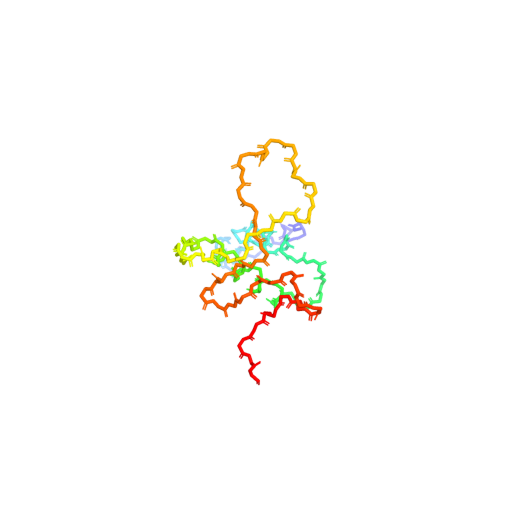. GLU A 1 88 ? -21.772 -1.810 25.807 1.00 77.31 88 GLU A C 1
ATOM 708 O O . GLU A 1 88 ? -20.784 -2.531 25.951 1.00 77.31 88 GLU A O 1
ATOM 713 N N . CYS A 1 89 ? -22.649 -1.996 24.816 1.00 77.94 89 CYS A N 1
ATOM 714 C CA . CYS A 1 89 ? -22.549 -3.105 23.889 1.00 77.94 89 CYS A CA 1
ATOM 715 C C . CYS A 1 89 ? -22.988 -2.756 22.475 1.00 77.94 89 CYS A C 1
ATOM 717 O O . CYS A 1 89 ? -23.998 -2.088 22.255 1.00 77.94 89 CYS A O 1
ATOM 719 N N . ILE A 1 90 ? -22.228 -3.260 21.507 1.00 82.12 90 ILE A N 1
ATOM 720 C CA . ILE A 1 90 ? -22.551 -3.181 20.088 1.00 82.12 90 ILE A CA 1
ATOM 721 C C . ILE A 1 90 ? -22.537 -4.596 19.532 1.00 82.12 90 ILE A C 1
ATOM 723 O O . ILE A 1 90 ? -21.507 -5.271 19.533 1.00 82.12 90 ILE A O 1
ATOM 727 N N . LEU A 1 91 ? -23.682 -5.037 19.024 1.00 79.94 91 LEU A N 1
ATOM 728 C CA . LEU A 1 91 ? -23.794 -6.280 18.285 1.00 79.94 91 LEU A CA 1
ATOM 729 C C . LEU A 1 91 ? -23.521 -5.995 16.809 1.00 79.94 91 LEU A C 1
ATOM 731 O O . LEU A 1 91 ? -24.279 -5.275 16.153 1.00 79.94 91 LEU A O 1
ATOM 735 N N . THR A 1 92 ? -22.427 -6.557 16.305 1.00 75.56 92 THR A N 1
ATOM 736 C CA . THR A 1 92 ? -22.156 -6.635 14.868 1.00 75.56 92 THR A CA 1
ATOM 737 C C . THR A 1 92 ? -22.603 -8.000 14.348 1.00 75.56 92 THR A C 1
ATOM 739 O O . THR A 1 92 ? -22.802 -8.924 15.135 1.00 75.56 92 THR A O 1
ATOM 742 N N . GLU A 1 93 ? -22.711 -8.167 13.031 1.00 72.50 93 GLU A N 1
ATOM 743 C CA . GLU A 1 93 ? -23.008 -9.478 12.431 1.00 72.50 93 GLU A CA 1
ATOM 744 C C . GLU A 1 93 ? -21.966 -10.555 12.758 1.00 72.50 93 GLU A C 1
ATOM 746 O O . GLU A 1 93 ? -22.263 -11.743 12.685 1.00 72.50 93 GLU A O 1
ATOM 751 N N . ARG A 1 94 ? -20.737 -10.157 13.109 1.00 69.38 94 ARG A N 1
ATOM 752 C CA . ARG A 1 94 ? -19.623 -11.088 13.325 1.00 69.38 94 ARG A CA 1
ATOM 753 C C . ARG A 1 94 ? -19.385 -11.393 14.797 1.00 69.38 94 ARG A C 1
ATOM 755 O O . ARG A 1 94 ? -19.105 -12.532 15.148 1.00 69.38 94 ARG A O 1
ATOM 762 N N . PHE A 1 95 ? -19.439 -10.373 15.647 1.00 70.50 95 PHE A N 1
ATOM 763 C CA . PHE A 1 95 ? -19.142 -10.503 17.072 1.00 70.50 95 PHE A CA 1
ATOM 764 C C . PHE A 1 95 ? -19.759 -9.362 17.900 1.00 70.50 95 PHE A C 1
ATOM 766 O O . PHE A 1 95 ? -19.947 -8.250 17.387 1.00 70.50 95 PHE A O 1
ATOM 773 N N . PRO A 1 96 ? -20.055 -9.598 19.190 1.00 76.69 96 PRO A N 1
ATOM 774 C CA . PRO A 1 96 ? -20.397 -8.539 20.131 1.00 76.69 96 PRO A CA 1
ATOM 775 C C . PRO A 1 96 ? -19.138 -7.818 20.639 1.00 76.69 96 PRO A C 1
ATOM 777 O O . PRO A 1 96 ? -18.124 -8.448 20.935 1.00 76.69 96 PRO A O 1
ATOM 780 N N . ILE A 1 97 ? -19.222 -6.496 20.779 1.00 76.81 97 ILE A N 1
ATOM 781 C CA . ILE A 1 97 ? -18.242 -5.657 21.483 1.00 76.81 97 ILE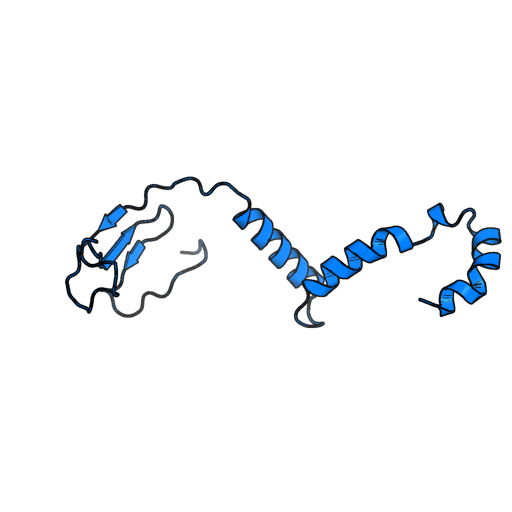 A CA 1
ATOM 782 C C . ILE A 1 97 ? -18.900 -5.229 22.792 1.00 76.81 97 ILE A C 1
ATOM 784 O O . ILE A 1 97 ? -19.962 -4.617 22.740 1.00 76.81 97 ILE A O 1
ATOM 788 N N . ASP A 1 98 ? -18.306 -5.564 23.938 1.00 79.44 98 ASP A N 1
ATOM 789 C CA . ASP A 1 98 ? -18.917 -5.426 25.266 1.00 79.44 98 ASP A CA 1
ATOM 790 C C . ASP A 1 98 ? -17.895 -4.929 26.295 1.00 79.44 98 ASP A C 1
ATOM 792 O O . ASP A 1 98 ? -16.827 -5.527 26.428 1.00 79.44 98 ASP A O 1
ATOM 796 N N . ILE A 1 99 ? -18.226 -3.862 27.027 1.00 74.19 99 ILE A N 1
ATOM 797 C CA . ILE A 1 99 ? -17.347 -3.263 28.047 1.00 74.19 99 ILE A CA 1
ATOM 798 C C . ILE A 1 99 ? -17.595 -3.782 29.476 1.00 74.19 99 ILE A C 1
ATOM 800 O O . ILE A 1 99 ? -16.847 -3.432 30.382 1.00 74.19 99 ILE A O 1
ATOM 804 N N . THR A 1 100 ? -18.632 -4.598 29.700 1.00 69.19 100 THR A N 1
ATOM 805 C CA . THR A 1 100 ? -19.060 -5.032 31.052 1.00 69.19 100 THR A CA 1
ATOM 806 C C . THR A 1 100 ? -18.467 -6.359 31.516 1.00 69.19 100 THR A C 1
ATOM 808 O O . THR A 1 100 ? -18.448 -6.649 32.711 1.00 69.19 100 THR A O 1
ATOM 811 N N . ALA A 1 101 ? -17.963 -7.176 30.592 1.00 57.78 101 ALA A N 1
ATOM 812 C CA . ALA A 1 101 ? -17.331 -8.447 30.916 1.00 57.78 101 ALA A CA 1
ATOM 813 C C . ALA A 1 101 ? -15.807 -8.276 30.964 1.00 57.78 101 ALA A C 1
ATOM 815 O O . ALA A 1 101 ? -15.190 -7.883 29.973 1.00 57.78 101 ALA A O 1
ATOM 816 N N . ALA A 1 102 ? -15.192 -8.600 32.104 1.00 48.84 102 ALA A N 1
ATOM 817 C CA . ALA A 1 102 ? -13.740 -8.600 32.249 1.00 48.84 102 ALA A CA 1
ATOM 818 C C . ALA A 1 102 ? -13.080 -9.447 31.136 1.00 48.84 102 ALA A C 1
ATOM 820 O O . ALA A 1 102 ? -13.438 -10.606 30.933 1.00 48.84 102 ALA A O 1
ATOM 821 N N . ASN A 1 103 ? -12.095 -8.868 30.441 1.00 48.69 103 ASN A N 1
ATOM 822 C CA . ASN A 1 103 ? -11.182 -9.538 29.500 1.00 48.69 103 ASN A CA 1
ATOM 823 C C . ASN A 1 103 ? -11.744 -10.051 28.155 1.00 48.69 103 ASN A C 1
ATOM 825 O O . ASN A 1 103 ? -11.350 -11.129 27.706 1.00 48.69 103 ASN A O 1
ATOM 829 N N . ARG A 1 104 ? -12.568 -9.284 27.426 1.00 51.84 104 ARG A N 1
ATOM 830 C CA . ARG A 1 104 ? -12.816 -9.571 25.994 1.00 51.84 104 ARG A CA 1
ATOM 831 C C . ARG A 1 104 ? -12.117 -8.582 25.066 1.00 51.84 104 ARG A C 1
ATOM 833 O O . ARG A 1 104 ? -12.662 -7.564 24.657 1.00 51.84 104 ARG A O 1
ATOM 840 N N . CYS A 1 105 ? -10.887 -8.943 24.711 1.00 50.44 105 CYS A N 1
ATOM 841 C CA . CYS A 1 105 ? -10.188 -8.447 23.532 1.00 50.44 105 CYS A CA 1
ATOM 842 C C . CYS A 1 105 ? -10.990 -8.759 22.253 1.00 50.44 105 CYS A C 1
ATOM 844 O O . CYS A 1 105 ? -11.714 -9.754 22.189 1.00 50.44 105 CYS A O 1
ATOM 846 N N . ILE A 1 106 ? -10.815 -7.937 21.215 1.00 44.91 106 ILE A N 1
ATOM 847 C CA . ILE A 1 106 ? -11.387 -8.149 19.878 1.00 44.91 106 ILE A CA 1
ATOM 848 C C . ILE A 1 106 ? -10.787 -9.434 19.284 1.00 44.91 106 ILE A C 1
ATOM 850 O O . ILE A 1 106 ? -9.611 -9.468 18.921 1.00 44.91 106 ILE A O 1
ATOM 854 N N . GLY A 1 107 ? -11.588 -10.496 19.188 1.00 41.03 107 GLY A N 1
ATOM 855 C CA . GLY A 1 107 ? -11.201 -11.735 18.517 1.00 41.03 107 GLY A CA 1
ATOM 856 C C . GLY A 1 107 ? -11.300 -11.588 16.999 1.00 41.03 107 GLY A C 1
ATOM 857 O O . GLY A 1 107 ? -12.397 -11.548 16.449 1.00 41.03 107 GLY A O 1
ATOM 858 N N . PHE A 1 108 ? -10.160 -11.522 16.310 1.00 35.25 108 PHE A N 1
ATOM 859 C CA . PHE A 1 108 ? -10.097 -11.666 14.854 1.00 35.25 108 PHE A CA 1
ATOM 860 C C . PHE A 1 108 ? -9.848 -13.134 14.485 1.00 35.25 108 PHE A C 1
ATOM 862 O O . PHE A 1 108 ? -8.738 -13.632 14.656 1.00 35.25 108 PHE A O 1
ATOM 869 N N . GLY A 1 109 ? -10.855 -13.803 13.917 1.00 34.34 109 GLY A N 1
ATOM 870 C CA . GLY A 1 109 ? -10.685 -15.087 13.229 1.00 34.34 109 GLY A CA 1
ATOM 871 C C . GLY A 1 109 ? -11.735 -16.142 13.581 1.00 34.34 109 GLY A C 1
ATOM 872 O O . GLY A 1 109 ? -11.984 -16.421 14.747 1.00 34.34 109 GLY A O 1
ATOM 873 N N . ASN A 1 110 ? -12.311 -16.763 12.547 1.00 39.38 110 ASN A N 1
ATOM 874 C CA . ASN A 1 110 ? -13.220 -17.910 12.639 1.00 39.38 110 ASN A CA 1
ATOM 875 C C . ASN A 1 110 ? -12.479 -19.184 13.076 1.00 39.38 110 ASN A C 1
ATOM 877 O O . ASN A 1 110 ? -12.226 -20.047 12.235 1.00 39.38 110 ASN A O 1
ATOM 881 N N . LYS A 1 111 ? -12.131 -19.337 14.354 1.00 34.94 111 LYS A N 1
ATOM 882 C CA . LYS A 1 111 ? -11.818 -20.663 14.908 1.00 34.94 111 LYS A CA 1
ATOM 883 C C . LYS A 1 111 ? -12.391 -20.802 16.315 1.00 34.94 111 LYS A C 1
ATOM 885 O O . LYS A 1 111 ? -11.996 -20.065 17.213 1.00 34.94 111 LYS A O 1
ATOM 890 N N . ILE A 1 112 ? -13.363 -21.711 16.402 1.00 35.91 112 ILE A N 1
ATOM 891 C CA . ILE A 1 112 ? -13.938 -22.302 17.617 1.00 35.91 112 ILE A CA 1
ATOM 892 C C . ILE A 1 112 ? -12.867 -23.170 18.276 1.00 35.91 112 ILE A C 1
ATOM 894 O O . ILE A 1 112 ? -12.121 -23.827 17.509 1.00 35.91 112 ILE A O 1
#

Radius of gyration: 26.26 Å; chains: 1; bounding box: 54×40×64 Å

Organism: Schistocephalus solidus (NCBI:txid70667)

Sequence (112 aa):
NVHSLMHIADDVQRHGPLDTFSSFPFESYLGRLKKMLRSPSRPLQQIARRLSEVEVNTRPLETSLKRFLRGHKGGPVPAGYELSQQYECILTERFPIDITAANRCIGFGNKI

Secondary structure (DSSP, 8-state):
--GGGGSHHHHHHHH-SHHHH--HHHHHHHHHHHHH-SSSSSHHHHHHHHHHHHHHHTS-------EEEEE--SSPPPTT-TTPPPEEEEE-SS-EEESSSTT-----S---